Protein AF-X0WGS2-F1 (afdb_monomer)

Secondary structure (DSSP, 8-state):
---PPPHHHHHHHHHHHHHIIIIIGGGHHHHHHHT---TTHHHHHHHTT-SSTTS-GGGT-----HHHHHHHHHHHHTT-HHHHHHHHHHHHHHHHHHHHS-HHHHHHHHHHHHTTSS--------TT-

Foldseek 3Di:
DDPDDDPVLVVLLVLLLVCLVPPPLVCVVVCVVVVDDDPCLLQSCLVSLLAL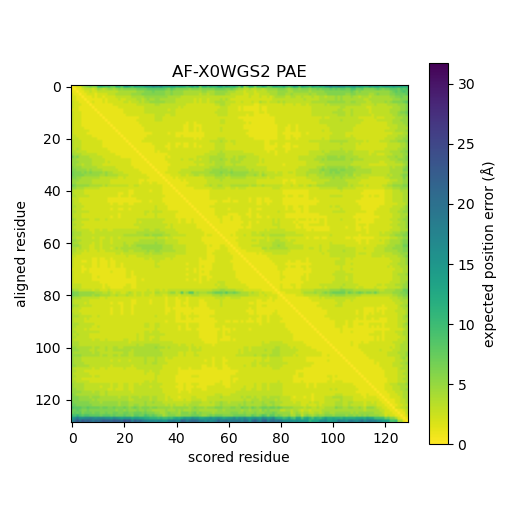ACPDVVLPHPNHDPVSNVSSLVSNCVSHVPSSVQSVQLNVVLVVCVVPNDPVSNNVPNNCSNNSVDRGDDDDDDPPD

Solvent-accessible surface area (backbone atoms only — not comparable to full-atom values): 7202 Å² total; per-residue (Å²): 138,88,86,77,74,51,74,67,49,52,51,47,36,51,52,27,37,55,45,24,65,69,69,44,44,80,46,38,70,55,26,68,74,65,78,43,78,66,92,57,51,45,46,53,37,24,75,69,60,59,22,16,35,64,36,50,59,94,48,58,20,71,52,53,50,73,68,50,51,52,45,30,41,58,39,29,39,74,62,40,57,70,68,29,49,54,44,50,46,26,28,54,51,29,50,51,37,59,73,72,42,54,72,71,51,26,70,67,50,29,34,37,28,12,55,30,78,41,86,71,83,86,91,80,89,59,95,92,118

Structure (mmCIF, N/CA/C/O backbone):
data_AF-X0WGS2-F1
#
_entry.id   AF-X0WGS2-F1
#
loop_
_atom_site.group_PDB
_atom_site.id
_atom_site.type_symbol
_atom_site.label_atom_id
_atom_site.label_alt_id
_atom_site.label_comp_id
_atom_site.label_asym_id
_atom_site.label_entity_id
_atom_site.label_seq_id
_atom_site.pdbx_PDB_ins_code
_atom_site.Cartn_x
_atom_site.Cartn_y
_atom_site.Cartn_z
_atom_site.occupancy
_atom_site.B_iso_or_equiv
_atom_site.auth_seq_id
_atom_site.auth_comp_id
_atom_site.auth_asym_id
_atom_site.auth_atom_id
_atom_site.pdbx_PDB_model_num
ATOM 1 N N . MET A 1 1 ? 15.569 23.942 10.540 1.00 82.06 1 MET A N 1
ATOM 2 C CA . MET A 1 1 ? 15.020 22.663 10.047 1.00 82.06 1 MET A CA 1
ATOM 3 C C . MET A 1 1 ? 13.510 22.812 10.067 1.00 82.06 1 MET A C 1
ATOM 5 O O . MET A 1 1 ? 13.008 23.295 11.075 1.00 82.06 1 MET A O 1
ATOM 9 N N . ASP A 1 2 ? 12.829 22.534 8.959 1.00 91.56 2 ASP A N 1
ATOM 10 C CA . ASP A 1 2 ? 11.368 22.646 8.848 1.00 91.56 2 ASP A CA 1
ATOM 11 C C . ASP A 1 2 ? 10.769 21.237 8.815 1.00 91.56 2 ASP A C 1
ATOM 13 O O . ASP A 1 2 ? 11.216 20.400 8.035 1.00 91.56 2 ASP A O 1
ATOM 17 N N . PHE A 1 3 ? 9.803 20.983 9.694 1.00 94.81 3 PHE A N 1
ATOM 18 C CA . PHE A 1 3 ? 9.125 19.692 9.860 1.00 94.81 3 PHE A CA 1
ATOM 19 C C . PHE A 1 3 ? 7.654 19.755 9.432 1.00 94.81 3 PHE A C 1
ATOM 21 O O . PHE A 1 3 ? 6.876 18.837 9.691 1.00 94.81 3 PHE A O 1
ATOM 28 N N . THR A 1 4 ? 7.241 20.855 8.806 1.00 97.06 4 THR A N 1
ATOM 29 C CA . THR A 1 4 ? 5.859 21.052 8.387 1.00 97.06 4 THR A CA 1
ATOM 30 C C . THR A 1 4 ? 5.539 20.166 7.189 1.00 97.06 4 THR A C 1
ATOM 32 O O . THR A 1 4 ? 6.217 20.211 6.165 1.00 97.06 4 THR A O 1
ATOM 35 N N . LEU A 1 5 ? 4.458 19.386 7.281 1.00 96.75 5 LEU A N 1
ATOM 36 C CA . LEU A 1 5 ? 3.967 18.613 6.142 1.00 96.75 5 LEU A CA 1
ATOM 37 C C . LEU A 1 5 ? 3.476 19.527 5.015 1.00 96.75 5 LEU A C 1
ATOM 39 O O . LEU A 1 5 ? 2.789 20.529 5.255 1.00 96.75 5 LEU A O 1
ATOM 43 N N . SER A 1 6 ? 3.764 19.115 3.780 1.00 96.88 6 SER A N 1
ATOM 44 C CA . SER A 1 6 ? 3.226 19.748 2.577 1.00 96.88 6 SER A CA 1
ATOM 45 C C . SER A 1 6 ? 1.691 19.667 2.537 1.00 96.88 6 SER A C 1
ATOM 47 O O . SER A 1 6 ? 1.072 18.843 3.218 1.00 96.88 6 SER A O 1
ATOM 49 N N . GLY A 1 7 ? 1.056 20.516 1.721 1.00 97.50 7 GLY A N 1
ATOM 50 C CA . GLY A 1 7 ? -0.395 20.452 1.508 1.00 97.50 7 GLY A CA 1
ATOM 51 C C . GLY A 1 7 ? -0.847 19.093 0.964 1.00 97.50 7 GLY A C 1
ATOM 52 O O . GLY A 1 7 ? -1.829 18.538 1.449 1.00 97.50 7 GLY A O 1
ATOM 53 N N . GLU A 1 8 ? -0.083 18.523 0.030 1.00 95.06 8 GLU A N 1
ATOM 54 C CA . GLU A 1 8 ? -0.335 17.195 -0.537 1.00 95.06 8 GLU A CA 1
ATOM 55 C C . GLU A 1 8 ? -0.262 16.099 0.534 1.00 95.06 8 GLU A C 1
ATOM 57 O O . GLU A 1 8 ? -1.199 15.316 0.681 1.00 95.06 8 GLU A O 1
ATOM 62 N N . SER A 1 9 ? 0.800 16.089 1.345 1.00 97.31 9 SER A N 1
ATOM 63 C CA . SER A 1 9 ? 0.968 15.112 2.426 1.00 97.31 9 SER A CA 1
ATOM 64 C C . SER A 1 9 ? -0.176 15.190 3.442 1.00 97.31 9 SER A C 1
ATOM 66 O O . SER A 1 9 ? -0.702 14.162 3.857 1.00 97.31 9 SER A O 1
ATOM 68 N N . LYS A 1 10 ? -0.634 16.400 3.801 1.00 98.12 10 LYS A N 1
ATOM 69 C CA . LYS A 1 10 ? -1.801 16.585 4.686 1.00 98.12 10 LYS A CA 1
ATOM 70 C C . LYS A 1 10 ? -3.089 16.023 4.081 1.00 98.12 10 LYS A C 1
ATOM 72 O O . LYS A 1 10 ? -3.898 15.446 4.805 1.00 98.12 10 LYS A O 1
ATOM 77 N N . MET A 1 11 ? -3.288 16.183 2.772 1.00 96.88 11 MET A N 1
ATOM 78 C CA . MET A 1 11 ? -4.440 15.602 2.077 1.00 96.88 11 MET A CA 1
ATOM 79 C C . MET A 1 11 ? -4.385 14.072 2.074 1.00 96.88 11 MET A C 1
ATOM 81 O O . MET A 1 11 ? -5.408 13.440 2.321 1.00 96.88 11 MET A O 1
ATOM 85 N N . MET A 1 12 ? -3.206 13.481 1.857 1.00 96.31 12 MET A N 1
ATOM 86 C CA . MET A 1 12 ? -3.021 12.026 1.908 1.00 96.31 12 MET A CA 1
ATOM 87 C C . MET A 1 12 ? -3.263 11.461 3.309 1.00 96.31 12 MET A C 1
ATOM 89 O O . MET A 1 12 ? -3.973 10.471 3.433 1.00 96.31 12 MET A O 1
ATOM 93 N N . VAL A 1 13 ? -2.765 12.126 4.358 1.00 98.31 13 VAL A N 1
ATOM 94 C CA . VAL A 1 13 ? -3.056 11.764 5.759 1.00 98.31 13 VAL A CA 1
ATOM 95 C C . VAL A 1 13 ? -4.561 11.757 6.016 1.00 98.31 13 VAL A C 1
ATOM 97 O O . VAL A 1 13 ? -5.093 10.797 6.564 1.00 98.31 13 VAL A O 1
ATOM 100 N N . LYS A 1 14 ? -5.272 12.809 5.590 1.00 98.38 14 LYS A N 1
ATOM 101 C CA . LYS A 1 14 ? -6.727 12.873 5.761 1.00 98.38 14 LYS A CA 1
ATOM 102 C C . LYS A 1 14 ? -7.431 11.733 5.016 1.00 98.38 14 LYS A C 1
ATOM 104 O O . LYS A 1 14 ? -8.283 11.079 5.599 1.00 98.38 14 LYS A O 1
ATOM 109 N N . ALA A 1 15 ? -7.068 11.482 3.759 1.00 97.50 15 ALA A N 1
ATOM 110 C CA . ALA A 1 15 ? -7.663 10.403 2.971 1.00 97.50 15 ALA A CA 1
ATOM 111 C C . ALA A 1 15 ? -7.391 9.015 3.578 1.00 97.50 15 ALA A C 1
ATOM 113 O O . ALA A 1 15 ? -8.279 8.168 3.586 1.00 97.50 15 ALA A O 1
ATOM 114 N N . ALA A 1 16 ? -6.186 8.794 4.110 1.00 98.12 16 ALA A N 1
ATOM 115 C CA . ALA A 1 16 ? -5.818 7.558 4.791 1.00 98.12 16 ALA A CA 1
ATOM 116 C C . ALA A 1 16 ? -6.615 7.336 6.072 1.00 98.12 16 ALA A C 1
ATOM 118 O O . ALA A 1 16 ? -7.098 6.231 6.294 1.00 98.12 16 ALA A O 1
ATOM 119 N N . ARG A 1 17 ? -6.802 8.391 6.871 1.00 98.62 17 ARG A N 1
ATOM 120 C CA . ARG A 1 17 ? -7.641 8.342 8.068 1.00 98.62 17 ARG A CA 1
ATOM 121 C C . ARG A 1 17 ? -9.092 8.022 7.732 1.00 98.62 17 ARG A C 1
ATOM 123 O O . ARG A 1 17 ? -9.641 7.083 8.291 1.00 98.62 17 ARG A O 1
ATOM 130 N N . ASP A 1 18 ? -9.671 8.759 6.784 1.00 98.44 18 ASP A N 1
ATOM 131 C CA . ASP A 1 18 ? -11.059 8.555 6.361 1.00 98.44 18 ASP A CA 1
ATOM 132 C C . ASP A 1 18 ? -11.259 7.106 5.860 1.00 98.44 18 ASP A C 1
ATOM 134 O O . ASP A 1 18 ? -12.240 6.454 6.206 1.00 98.44 18 ASP A O 1
ATOM 138 N N . PHE A 1 19 ? -10.303 6.568 5.093 1.00 98.56 19 PHE A N 1
ATOM 139 C CA . PHE A 1 19 ? -10.327 5.176 4.632 1.00 98.56 19 PHE A CA 1
ATOM 140 C C . PHE A 1 19 ? -10.162 4.168 5.779 1.00 98.56 19 PHE A C 1
ATOM 142 O O . PHE A 1 19 ? -10.863 3.161 5.804 1.00 98.56 19 PHE A O 1
ATOM 149 N N . ALA A 1 20 ? -9.265 4.421 6.735 1.00 98.38 20 ALA A N 1
ATOM 150 C CA . ALA A 1 20 ? -9.070 3.547 7.888 1.00 98.38 20 ALA A CA 1
ATOM 151 C C . ALA A 1 20 ? -10.361 3.425 8.715 1.00 98.38 20 ALA A C 1
ATOM 153 O O . ALA A 1 20 ? -10.812 2.311 8.968 1.00 98.38 20 ALA A O 1
ATOM 154 N N . GLU A 1 21 ? -10.996 4.552 9.044 1.00 98.19 21 GLU A N 1
ATOM 155 C CA . GLU A 1 21 ? -12.242 4.606 9.824 1.00 98.19 21 GLU A CA 1
ATOM 156 C C . GLU A 1 21 ? -13.427 3.954 9.084 1.00 98.19 21 GLU A C 1
ATOM 158 O O . GLU A 1 21 ? -14.282 3.316 9.697 1.00 98.19 21 GLU A O 1
ATOM 163 N N . GLN A 1 22 ? -13.498 4.096 7.755 1.00 98.00 22 GLN A N 1
ATOM 164 C CA . GLN A 1 22 ? -14.656 3.644 6.971 1.00 98.00 22 GLN A CA 1
ATOM 165 C C . GLN A 1 22 ? -14.531 2.216 6.434 1.00 98.00 22 GLN A C 1
ATOM 167 O O . GLN A 1 22 ? -15.534 1.512 6.337 1.00 98.00 22 GLN A O 1
ATOM 172 N N . GLU A 1 23 ? -13.328 1.787 6.054 1.00 97.75 23 GLU A N 1
ATOM 173 C CA . GLU A 1 23 ? -13.116 0.536 5.316 1.00 97.75 23 GLU A CA 1
ATOM 174 C C . GLU A 1 23 ? -12.350 -0.518 6.114 1.00 97.75 23 GLU A C 1
ATOM 176 O O . GLU A 1 23 ? -12.539 -1.711 5.856 1.00 97.75 23 GLU A O 1
ATOM 181 N N . ILE A 1 24 ? -11.495 -0.101 7.056 1.00 97.94 24 ILE A N 1
ATOM 182 C CA . ILE A 1 24 ? -10.628 -1.008 7.818 1.00 97.94 24 ILE A CA 1
ATOM 183 C C . ILE A 1 24 ? -11.184 -1.264 9.215 1.00 97.94 24 ILE A C 1
ATOM 185 O O . ILE A 1 24 ? -11.443 -2.411 9.556 1.00 97.94 24 ILE A O 1
ATOM 189 N N . GLU A 1 25 ? -11.425 -0.230 10.018 1.00 97.94 25 GLU A N 1
ATOM 190 C CA . GLU A 1 25 ? -11.910 -0.372 11.397 1.00 97.94 25 GLU A CA 1
ATOM 191 C C . GLU A 1 25 ? -13.145 -1.291 11.523 1.00 97.94 25 GLU A C 1
ATOM 193 O O . GLU A 1 25 ? -13.121 -2.189 12.372 1.00 97.94 25 GLU A O 1
ATOM 198 N N . PRO A 1 26 ? -14.173 -1.203 10.647 1.00 97.44 26 PRO A N 1
ATOM 199 C CA . PRO A 1 26 ? -15.366 -2.041 10.767 1.00 97.44 26 PRO A CA 1
ATOM 200 C C . PRO A 1 26 ? -15.121 -3.542 10.572 1.00 97.44 26 PRO A C 1
ATOM 202 O O . PRO A 1 26 ? -15.942 -4.350 11.006 1.00 97.44 26 PRO A O 1
ATOM 205 N N . ILE A 1 27 ? -14.028 -3.933 9.905 1.00 96.75 27 ILE A N 1
ATOM 206 C CA . ILE A 1 27 ? -13.725 -5.344 9.628 1.00 96.75 27 ILE A CA 1
ATOM 207 C C . ILE A 1 27 ? -12.772 -5.961 10.658 1.00 96.75 27 ILE A C 1
ATOM 209 O O . ILE A 1 27 ? -12.632 -7.181 10.682 1.00 96.75 27 ILE A O 1
ATOM 213 N N . MET A 1 28 ? -12.133 -5.170 11.529 1.00 95.94 28 MET A N 1
ATOM 214 C CA . MET A 1 28 ? -10.995 -5.665 12.316 1.00 95.94 28 MET A CA 1
ATOM 215 C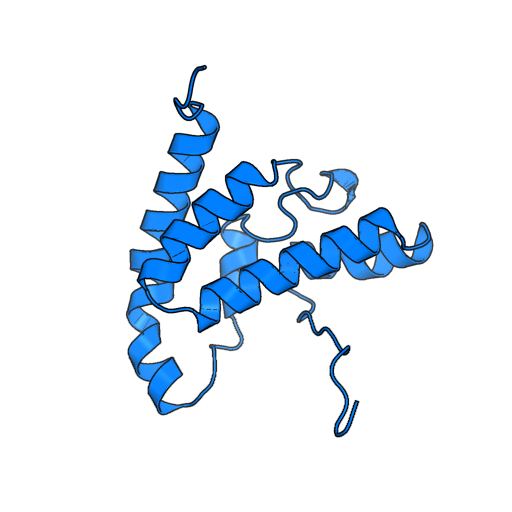 C . MET A 1 28 ? -11.358 -6.705 13.372 1.00 95.94 28 MET A C 1
ATOM 217 O O . MET A 1 28 ? -10.606 -7.656 13.552 1.00 95.94 28 MET A O 1
ATOM 221 N N . ALA A 1 29 ? -12.534 -6.598 13.995 1.00 95.88 29 ALA A N 1
ATOM 222 C CA . ALA A 1 29 ? -13.004 -7.618 14.934 1.00 95.88 29 ALA A CA 1
ATOM 223 C C . ALA A 1 29 ? -13.165 -8.995 14.265 1.00 95.88 29 ALA A C 1
ATOM 225 O O . ALA A 1 29 ? -12.827 -10.014 14.856 1.00 95.88 29 ALA A O 1
ATOM 226 N N . LYS A 1 30 ? -13.638 -9.017 13.013 1.00 96.31 30 LYS A N 1
ATOM 227 C CA . LYS A 1 30 ? -13.805 -10.250 12.239 1.00 96.31 30 LYS A CA 1
ATOM 228 C C . LYS A 1 30 ? -12.461 -10.822 11.786 1.00 96.31 30 LYS A C 1
ATOM 230 O O . LYS A 1 30 ? -12.275 -12.029 11.814 1.00 96.31 30 LYS A O 1
ATOM 235 N N . VAL A 1 31 ? -11.529 -9.956 11.389 1.00 97.12 31 VAL A N 1
ATOM 236 C CA . VAL A 1 31 ? -10.174 -10.366 10.990 1.00 97.12 31 VAL A CA 1
ATOM 237 C C . VAL A 1 31 ? -9.440 -11.046 12.143 1.00 97.12 31 VAL A C 1
ATOM 239 O O . VAL A 1 31 ? -8.768 -12.041 11.910 1.00 97.12 31 VAL A O 1
ATOM 242 N N . GLU A 1 32 ? -9.593 -10.536 13.367 1.00 95.81 32 GLU A N 1
ATOM 243 C CA . GLU A 1 32 ? -9.025 -11.153 14.573 1.00 95.81 32 GLU A CA 1
ATOM 244 C C . GLU A 1 32 ? -9.671 -12.514 14.886 1.00 95.81 32 GLU A C 1
ATOM 246 O O . GLU A 1 32 ? -8.988 -13.444 15.291 1.00 95.81 32 GLU A O 1
ATOM 251 N N . GLU A 1 33 ? -10.987 -12.652 14.697 1.00 97.38 33 GLU A N 1
ATOM 252 C CA . GLU A 1 33 ? -11.692 -13.920 14.934 1.00 97.38 33 GLU A CA 1
ATOM 253 C C . GLU A 1 33 ? -11.338 -14.999 13.895 1.00 97.38 33 GLU A C 1
ATOM 255 O O . GLU A 1 33 ? -11.243 -16.178 14.233 1.00 97.38 33 GLU A O 1
ATOM 260 N N . GLU A 1 34 ? -11.165 -14.606 12.631 1.00 97.12 34 GLU A N 1
ATOM 261 C CA . GLU A 1 34 ? -10.968 -15.528 11.504 1.00 97.12 34 GLU A CA 1
ATOM 262 C C . GLU A 1 34 ? -9.497 -15.707 11.089 1.00 97.12 34 GLU A C 1
ATOM 264 O O . GLU A 1 34 ? -9.221 -16.503 10.190 1.00 97.12 34 GLU A O 1
ATOM 269 N N . ASP A 1 35 ? -8.559 -14.972 11.698 1.00 96.06 35 ASP A N 1
ATOM 270 C CA . ASP A 1 35 ? -7.143 -14.901 11.298 1.00 96.06 35 ASP A CA 1
ATOM 271 C C . ASP A 1 35 ? -6.949 -14.591 9.795 1.00 96.06 35 ASP A C 1
ATOM 273 O O . ASP A 1 35 ? -5.993 -15.033 9.148 1.00 96.06 35 ASP A O 1
ATOM 277 N N . ALA A 1 36 ? -7.875 -13.829 9.205 1.00 96.25 36 ALA A N 1
ATOM 278 C CA . ALA A 1 36 ? -7.925 -13.610 7.764 1.00 96.25 36 ALA A CA 1
ATOM 279 C C . ALA A 1 36 ? -8.431 -12.214 7.395 1.00 96.25 36 ALA A C 1
ATOM 281 O O . ALA A 1 36 ? -9.454 -11.742 7.888 1.00 96.25 36 ALA A O 1
ATOM 282 N N . LEU A 1 37 ? -7.732 -11.560 6.462 1.00 97.00 37 LEU A N 1
ATOM 283 C CA . LEU A 1 37 ? -8.243 -10.362 5.796 1.00 97.00 37 LEU A CA 1
ATOM 284 C C . LEU A 1 37 ? -9.281 -10.746 4.726 1.00 97.00 37 LEU A C 1
ATOM 286 O O . LEU A 1 37 ? -9.128 -11.788 4.091 1.00 97.00 37 LEU A O 1
ATOM 290 N N . PRO A 1 38 ? -10.291 -9.895 4.459 1.00 96.44 38 PRO A N 1
ATOM 291 C CA . PRO A 1 38 ? -11.224 -10.115 3.358 1.00 96.44 38 PRO A CA 1
ATOM 292 C C . PRO A 1 38 ? -10.516 -10.189 2.001 1.00 96.44 38 PRO A C 1
ATOM 294 O O . PRO A 1 38 ? -9.618 -9.392 1.725 1.00 96.44 38 PRO A O 1
ATOM 297 N N . ASP A 1 39 ? -10.980 -11.074 1.117 1.00 95.00 39 ASP A N 1
ATOM 298 C CA . ASP A 1 39 ? -10.392 -11.288 -0.217 1.00 95.00 39 ASP A CA 1
ATOM 299 C C . ASP A 1 39 ? -10.340 -10.014 -1.084 1.00 95.00 39 ASP A C 1
ATOM 301 O O . ASP A 1 39 ? -9.503 -9.883 -1.979 1.00 95.00 39 ASP A O 1
ATOM 305 N N . ASP A 1 40 ? -11.230 -9.051 -0.833 1.00 96.62 40 ASP A N 1
ATOM 306 C CA . ASP A 1 40 ? -11.331 -7.805 -1.592 1.00 96.62 40 ASP A CA 1
ATOM 307 C C . ASP A 1 40 ? -10.446 -6.668 -1.050 1.00 96.62 40 ASP A C 1
ATOM 309 O O . ASP A 1 40 ? -10.422 -5.580 -1.631 1.00 96.62 40 ASP A O 1
ATOM 313 N N . ILE A 1 41 ? -9.679 -6.893 0.023 1.00 97.75 41 ILE A N 1
ATOM 314 C CA . ILE A 1 41 ? -8.920 -5.837 0.706 1.00 97.75 41 ILE A CA 1
ATOM 315 C C . ILE A 1 41 ? -7.917 -5.124 -0.217 1.00 97.75 41 ILE A C 1
ATOM 317 O O . ILE A 1 41 ? -7.818 -3.896 -0.208 1.00 97.75 41 ILE A O 1
ATOM 321 N N . LEU A 1 42 ? -7.222 -5.866 -1.087 1.00 98.06 42 LEU A N 1
ATOM 322 C CA . LEU A 1 42 ? -6.2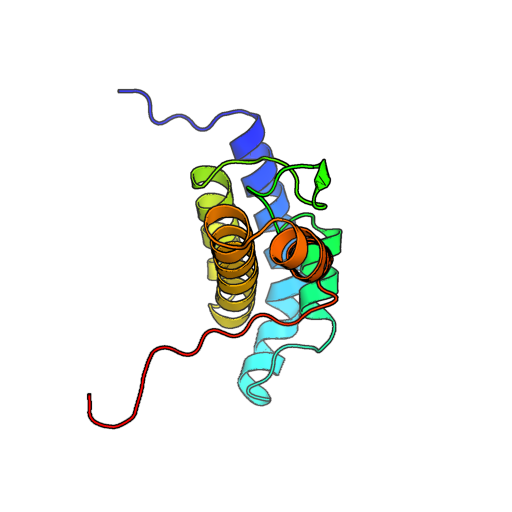86 -5.292 -2.061 1.00 98.06 42 LEU A CA 1
ATOM 323 C C . LEU A 1 42 ? -7.012 -4.429 -3.095 1.00 98.06 42 LEU A C 1
ATOM 325 O O . LEU A 1 42 ? -6.520 -3.369 -3.476 1.00 98.06 42 LEU A O 1
ATOM 329 N N . GLN A 1 43 ? -8.219 -4.832 -3.494 1.00 98.12 43 GLN A N 1
ATOM 330 C CA . GLN A 1 43 ? -9.054 -4.053 -4.405 1.00 98.12 43 GLN A CA 1
ATOM 331 C C . GLN A 1 43 ? -9.537 -2.754 -3.750 1.00 98.12 43 GLN A C 1
ATOM 333 O O . GLN A 1 43 ? -9.610 -1.720 -4.419 1.00 98.12 43 GLN A O 1
ATOM 338 N N . LYS A 1 44 ? -9.823 -2.765 -2.442 1.00 98.00 44 LYS A N 1
ATOM 339 C CA . LYS A 1 44 ? -10.127 -1.541 -1.685 1.00 98.00 44 LYS A CA 1
ATOM 340 C C . LYS A 1 44 ? -8.929 -0.589 -1.659 1.00 98.00 44 LYS A C 1
ATOM 342 O O . LYS A 1 44 ? -9.086 0.583 -2.006 1.00 98.00 44 LYS A O 1
ATOM 347 N N . PHE A 1 45 ? -7.728 -1.088 -1.353 1.00 98.31 45 PHE A N 1
ATOM 348 C CA . PHE A 1 45 ? -6.508 -0.272 -1.377 1.00 98.31 45 PHE A CA 1
ATOM 349 C C . PHE A 1 45 ? -6.189 0.292 -2.768 1.00 98.31 45 PHE A C 1
ATOM 351 O O . PHE A 1 45 ? -5.831 1.467 -2.891 1.00 98.31 45 PHE A O 1
ATOM 358 N N . ALA A 1 46 ? -6.356 -0.507 -3.825 1.00 97.94 46 ALA A N 1
ATOM 359 C CA . ALA A 1 46 ? -6.147 -0.072 -5.203 1.00 97.94 46 ALA A CA 1
ATOM 360 C C . ALA A 1 46 ? -7.098 1.074 -5.589 1.00 97.94 46 ALA A C 1
ATOM 362 O O . ALA A 1 46 ? -6.661 2.110 -6.101 1.00 97.94 46 ALA A O 1
ATOM 363 N N . LYS A 1 47 ? -8.396 0.937 -5.274 1.00 97.19 47 LYS A N 1
ATOM 364 C CA . LYS A 1 47 ? -9.407 1.991 -5.489 1.00 97.19 47 LYS A CA 1
ATOM 365 C C . LYS A 1 47 ? -9.076 3.270 -4.720 1.00 97.19 47 LYS A C 1
ATOM 367 O O . LYS A 1 47 ? -9.263 4.362 -5.255 1.00 97.19 47 LYS A O 1
ATOM 372 N N . ALA A 1 48 ? -8.530 3.135 -3.512 1.00 97.38 48 ALA A N 1
ATOM 373 C CA . ALA A 1 48 ? -8.072 4.245 -2.682 1.00 97.38 48 ALA A CA 1
ATOM 374 C C . ALA A 1 48 ? -6.712 4.836 -3.108 1.00 97.38 48 ALA A C 1
ATOM 376 O O . ALA A 1 48 ? -6.243 5.785 -2.483 1.00 97.38 48 ALA A O 1
ATOM 377 N N . ARG A 1 49 ? -6.079 4.318 -4.176 1.00 96.12 49 ARG A N 1
ATOM 378 C CA . ARG A 1 49 ? -4.752 4.744 -4.670 1.00 96.12 49 ARG A CA 1
ATOM 379 C C . ARG A 1 49 ? -3.630 4.589 -3.634 1.00 96.12 49 ARG A C 1
ATOM 381 O O . ARG A 1 49 ? -2.685 5.373 -3.622 1.00 96.12 49 ARG A O 1
ATOM 388 N N . MET A 1 50 ? -3.727 3.563 -2.789 1.00 97.88 50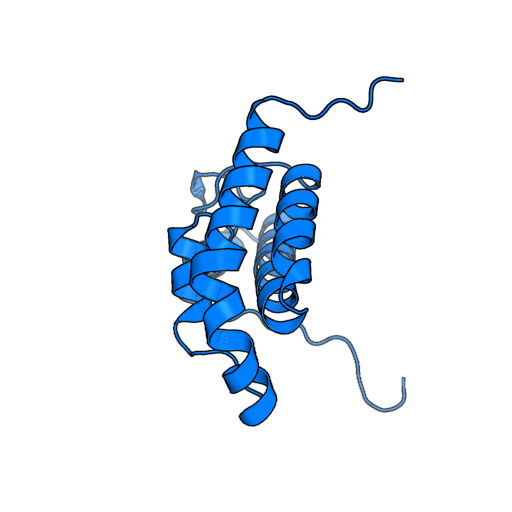 MET A N 1
ATOM 389 C CA . MET A 1 50 ? -2.755 3.264 -1.726 1.00 97.88 50 MET A CA 1
ATOM 390 C C . MET A 1 50 ? -1.747 2.166 -2.097 1.00 97.88 50 MET A C 1
ATOM 392 O O . MET A 1 50 ? -0.866 1.846 -1.303 1.00 97.88 50 MET A O 1
ATOM 396 N N . LEU A 1 51 ? -1.855 1.588 -3.295 1.00 98.19 51 LEU A N 1
ATOM 397 C CA . LEU A 1 51 ? -0.905 0.613 -3.835 1.00 98.19 51 LEU A CA 1
ATOM 398 C C . LEU A 1 51 ? -0.038 1.252 -4.926 1.00 98.19 51 LEU A C 1
ATOM 400 O O . LEU A 1 51 ? -0.487 2.154 -5.636 1.00 98.19 51 LEU A O 1
ATOM 404 N N . GLY A 1 52 ? 1.205 0.783 -5.067 1.00 97.62 52 GLY A N 1
ATOM 405 C CA . GLY A 1 52 ? 2.137 1.274 -6.084 1.00 97.62 52 GLY A CA 1
ATOM 406 C C . GLY A 1 52 ? 2.449 2.768 -5.963 1.00 97.62 52 GLY A C 1
ATOM 407 O O . GLY A 1 52 ? 2.602 3.459 -6.970 1.00 97.62 52 GLY A O 1
ATOM 408 N N . MET A 1 53 ? 2.502 3.309 -4.745 1.00 97.88 53 MET A N 1
ATOM 409 C CA . MET A 1 53 ? 2.504 4.755 -4.540 1.00 97.88 53 MET A CA 1
ATOM 410 C C . MET A 1 53 ? 3.725 5.446 -5.147 1.00 97.88 53 MET A C 1
ATOM 412 O O . MET A 1 53 ? 3.564 6.453 -5.830 1.00 97.88 53 MET A O 1
ATOM 416 N N . MET A 1 54 ? 4.932 4.910 -4.955 1.00 97.62 54 MET A N 1
ATOM 417 C CA . MET A 1 54 ? 6.158 5.460 -5.555 1.00 97.62 54 MET A CA 1
ATOM 418 C C . MET A 1 54 ? 6.403 4.996 -6.996 1.00 97.62 54 MET A C 1
ATOM 420 O O . MET A 1 54 ? 7.325 5.478 -7.653 1.00 97.62 54 MET A O 1
ATOM 424 N N . ILE A 1 55 ? 5.580 4.084 -7.512 1.00 98.38 55 ILE A N 1
ATOM 425 C CA . ILE A 1 55 ? 5.718 3.575 -8.874 1.00 98.38 55 ILE A CA 1
ATOM 426 C C . ILE A 1 55 ? 5.325 4.674 -9.877 1.00 98.38 55 ILE A C 1
ATOM 428 O O . ILE A 1 55 ? 4.340 5.390 -9.654 1.00 98.38 55 ILE A O 1
ATOM 432 N N . PRO A 1 56 ? 6.056 4.835 -10.997 1.00 97.69 56 PRO A N 1
ATOM 433 C CA . PRO A 1 56 ? 5.672 5.776 -12.038 1.00 97.69 56 PRO A CA 1
ATOM 434 C C . PRO A 1 56 ? 4.305 5.461 -12.649 1.00 97.69 56 PRO A C 1
ATOM 436 O O . PRO A 1 56 ? 3.881 4.309 -12.753 1.00 97.69 56 PRO A O 1
ATOM 439 N N . LYS A 1 57 ? 3.640 6.503 -13.152 1.00 96.69 57 LYS A N 1
ATOM 440 C CA . LYS A 1 57 ? 2.304 6.390 -13.757 1.00 96.69 57 LYS A CA 1
ATOM 441 C C . LYS A 1 57 ? 2.237 5.418 -14.939 1.00 96.69 57 LYS A C 1
ATOM 443 O O . LYS A 1 57 ? 1.205 4.789 -15.135 1.00 96.69 57 LYS A O 1
ATOM 448 N N . GLU A 1 58 ? 3.319 5.271 -15.703 1.00 96.62 58 GLU A N 1
ATOM 449 C CA . GLU A 1 58 ? 3.390 4.345 -16.849 1.00 96.62 58 GLU A CA 1
ATOM 450 C C . GLU A 1 58 ? 3.257 2.863 -16.450 1.00 96.62 58 GLU A C 1
ATOM 452 O O . GLU A 1 58 ? 2.853 2.043 -17.269 1.00 96.62 58 GLU A O 1
ATOM 457 N N . TYR A 1 59 ? 3.531 2.538 -15.182 1.00 97.56 59 TYR A N 1
ATOM 458 C CA . TYR A 1 59 ? 3.380 1.204 -14.597 1.00 97.56 59 TYR A CA 1
ATOM 459 C C . TYR A 1 59 ? 2.126 1.067 -13.716 1.00 97.56 59 TYR A C 1
ATOM 461 O O . TYR A 1 59 ? 1.929 0.024 -13.100 1.00 97.56 59 TYR A O 1
ATOM 469 N N . GLY A 1 60 ? 1.273 2.097 -13.651 1.00 95.75 60 GLY A N 1
ATOM 470 C CA . GLY A 1 60 ? 0.020 2.083 -12.884 1.00 95.75 60 GLY A CA 1
ATOM 471 C C . GLY A 1 60 ? 0.083 2.731 -11.497 1.00 95.75 60 GLY A C 1
ATOM 472 O O . GLY A 1 60 ? -0.949 2.814 -10.831 1.00 95.75 60 GLY A O 1
ATOM 473 N N . GLY A 1 61 ? 1.246 3.234 -11.075 1.00 96.56 61 GLY A N 1
ATOM 474 C CA . GLY A 1 61 ? 1.401 3.953 -9.809 1.00 96.56 61 GLY A CA 1
ATOM 475 C C . GLY A 1 61 ? 1.000 5.430 -9.866 1.00 96.56 61 GLY A C 1
ATOM 476 O O . GLY A 1 61 ? 0.401 5.907 -10.837 1.00 96.56 61 GLY A O 1
ATOM 477 N N . ILE A 1 62 ? 1.346 6.182 -8.818 1.00 95.38 62 ILE A N 1
ATOM 478 C CA . ILE A 1 62 ? 1.034 7.622 -8.713 1.00 95.38 62 ILE A CA 1
ATOM 479 C C . ILE A 1 62 ? 2.267 8.531 -8.608 1.00 95.38 62 ILE A C 1
ATOM 481 O O . ILE A 1 62 ? 2.110 9.748 -8.710 1.00 95.38 62 ILE A O 1
ATOM 485 N N . GLY A 1 63 ? 3.477 7.975 -8.482 1.00 95.44 63 GLY A N 1
ATOM 486 C CA . GLY A 1 63 ? 4.726 8.741 -8.385 1.00 95.44 63 GLY A CA 1
ATOM 487 C C . GLY A 1 63 ? 4.838 9.603 -7.122 1.00 95.44 63 GLY A C 1
ATOM 488 O O . GLY A 1 63 ? 5.343 10.721 -7.187 1.00 95.44 63 GLY A O 1
ATOM 489 N N . SER A 1 64 ? 4.314 9.114 -5.998 1.00 96.12 64 SER A N 1
ATOM 490 C CA . SER A 1 64 ? 4.402 9.755 -4.685 1.00 96.12 64 SER A CA 1
ATOM 491 C C . SER A 1 64 ? 5.783 9.549 -4.038 1.00 96.12 64 SER A C 1
ATOM 493 O O . SER A 1 64 ? 6.753 9.189 -4.700 1.00 96.12 64 SER A O 1
ATOM 495 N N . SER A 1 65 ? 5.885 9.789 -2.729 1.00 96.06 65 SER A N 1
ATOM 496 C CA . SER A 1 65 ? 7.130 9.699 -1.961 1.00 96.06 65 SER A CA 1
ATOM 497 C C . SER A 1 65 ? 7.053 8.667 -0.837 1.00 96.06 65 SER A C 1
ATOM 499 O O . SER A 1 65 ? 5.970 8.353 -0.339 1.00 96.06 65 SER A O 1
ATOM 501 N N . ALA A 1 66 ? 8.216 8.208 -0.371 1.00 96.44 66 ALA A N 1
ATOM 502 C CA . ALA A 1 66 ? 8.317 7.291 0.765 1.00 96.44 66 ALA A CA 1
ATOM 503 C C . ALA A 1 66 ? 7.712 7.896 2.041 1.00 96.44 66 ALA A C 1
ATOM 505 O O . ALA A 1 66 ? 7.044 7.201 2.800 1.00 96.44 66 ALA A O 1
ATOM 506 N N . LEU A 1 67 ? 7.883 9.209 2.249 1.00 97.25 67 LEU A N 1
ATOM 507 C CA . LEU A 1 67 ? 7.267 9.916 3.373 1.00 97.25 67 LEU A CA 1
ATOM 508 C C . LEU A 1 67 ? 5.740 9.807 3.327 1.00 97.25 67 LEU A C 1
ATOM 510 O O . LEU A 1 67 ? 5.116 9.546 4.348 1.00 97.25 67 LEU A O 1
ATOM 514 N N . ASN A 1 68 ? 5.136 9.968 2.149 1.00 97.56 68 ASN A N 1
ATOM 515 C CA . ASN A 1 68 ? 3.689 9.846 2.012 1.00 97.56 68 ASN A CA 1
ATOM 516 C C . ASN A 1 68 ? 3.207 8.411 2.267 1.00 97.56 68 ASN A C 1
ATOM 518 O O . ASN A 1 68 ? 2.181 8.251 2.916 1.00 97.56 68 ASN A O 1
ATOM 522 N N . ILE A 1 69 ? 3.950 7.382 1.839 1.00 97.75 69 ILE A N 1
ATOM 523 C CA . ILE A 1 69 ? 3.638 5.987 2.206 1.00 97.75 69 ILE A CA 1
ATOM 524 C C . ILE A 1 69 ? 3.631 5.829 3.729 1.00 97.75 69 ILE A C 1
ATOM 526 O O . ILE A 1 69 ? 2.663 5.314 4.280 1.00 97.75 69 ILE A O 1
ATOM 530 N N . ILE A 1 70 ? 4.674 6.311 4.414 1.00 97.75 70 ILE A N 1
ATOM 531 C CA . ILE A 1 70 ? 4.793 6.216 5.879 1.00 97.75 70 ILE A CA 1
ATOM 532 C C . ILE A 1 70 ? 3.615 6.909 6.573 1.00 97.75 70 ILE A C 1
ATOM 534 O O . ILE A 1 70 ? 3.034 6.343 7.492 1.00 97.75 70 ILE A O 1
ATOM 538 N N . LEU A 1 71 ? 3.226 8.096 6.106 1.00 98.25 71 LEU A N 1
ATOM 539 C CA . LEU A 1 71 ? 2.094 8.843 6.657 1.00 98.25 71 LEU A CA 1
ATOM 540 C C . LEU A 1 71 ? 0.753 8.113 6.476 1.00 98.25 71 LEU A C 1
ATOM 542 O O . LEU A 1 71 ? -0.084 8.144 7.373 1.00 98.25 71 LEU A O 1
ATOM 546 N N . ILE A 1 72 ? 0.538 7.448 5.336 1.00 98.00 72 ILE A N 1
ATOM 547 C CA . ILE A 1 72 ? -0.662 6.621 5.132 1.00 98.00 72 ILE A CA 1
ATOM 548 C C . ILE A 1 72 ? -0.622 5.388 6.040 1.00 98.00 72 ILE A C 1
ATOM 550 O O . ILE A 1 72 ? -1.624 5.067 6.677 1.00 98.00 72 ILE A O 1
ATOM 554 N N . LEU A 1 73 ? 0.529 4.715 6.130 1.00 98.12 73 LEU A N 1
ATOM 555 C CA . LEU A 1 73 ? 0.709 3.553 7.002 1.00 98.12 73 LEU A CA 1
ATOM 556 C C . LEU A 1 73 ? 0.476 3.895 8.476 1.00 98.12 73 LEU A C 1
ATOM 558 O O . LEU A 1 73 ? -0.122 3.091 9.182 1.00 98.12 73 LEU A O 1
ATOM 562 N N . GLU A 1 74 ? 0.899 5.076 8.931 1.00 98.19 74 GLU A N 1
ATOM 563 C CA . GLU A 1 74 ? 0.655 5.551 10.297 1.00 98.19 74 GLU A CA 1
ATOM 564 C C . GLU A 1 74 ? -0.843 5.653 10.608 1.00 98.19 74 GLU A C 1
ATOM 566 O O . GLU A 1 74 ? -1.271 5.240 11.682 1.00 98.19 74 GLU A O 1
ATOM 571 N N . GLU A 1 75 ? -1.656 6.172 9.684 1.00 98.38 75 GLU A N 1
ATOM 572 C CA . GLU A 1 75 ? -3.107 6.261 9.880 1.00 98.38 75 GLU A CA 1
ATOM 573 C C . GLU A 1 75 ? -3.777 4.879 9.817 1.00 98.38 75 GLU A C 1
ATOM 575 O O . GLU A 1 75 ? -4.598 4.575 10.678 1.00 98.38 75 GLU A O 1
ATOM 580 N N . LEU A 1 76 ? -3.384 4.012 8.874 1.00 97.94 76 LEU A N 1
ATOM 581 C CA . LEU A 1 76 ? -3.909 2.641 8.781 1.00 97.94 76 LEU A CA 1
ATOM 582 C C . LEU A 1 76 ? -3.567 1.804 10.020 1.00 97.94 76 LEU A C 1
ATOM 584 O O . LEU A 1 76 ? -4.399 1.052 10.513 1.00 97.94 76 LEU A O 1
ATOM 588 N N . ALA A 1 77 ? -2.351 1.933 10.552 1.00 97.62 77 ALA A N 1
ATOM 589 C CA . ALA A 1 77 ? -1.898 1.137 11.689 1.00 97.62 77 ALA A CA 1
ATOM 590 C C . ALA A 1 77 ? -2.670 1.436 12.988 1.00 97.62 77 ALA A C 1
ATOM 592 O O . ALA A 1 77 ? -2.643 0.619 13.909 1.00 97.62 77 ALA A O 1
ATOM 593 N N . LYS A 1 78 ? -3.389 2.567 13.069 1.00 97.50 78 LYS A N 1
ATOM 594 C CA . LYS A 1 78 ? -4.238 2.907 14.224 1.00 97.50 78 LYS A CA 1
ATOM 595 C C . LYS A 1 78 ? -5.415 1.948 14.400 1.00 97.50 78 LYS A C 1
ATOM 597 O O . LYS A 1 78 ? -5.887 1.804 15.522 1.00 97.50 78 LYS A O 1
ATOM 602 N N . THR A 1 79 ? -5.865 1.285 13.333 1.00 94.88 79 THR A N 1
ATOM 603 C CA . THR A 1 79 ? -6.969 0.310 13.384 1.00 94.88 79 THR A CA 1
ATOM 604 C C . THR A 1 79 ? -6.483 -1.127 13.591 1.00 94.88 79 THR A C 1
ATOM 606 O O . THR A 1 79 ? -7.300 -2.027 13.743 1.00 94.88 79 THR A O 1
ATOM 609 N N . GLY A 1 80 ? -5.166 -1.359 13.575 1.00 90.94 80 GLY A N 1
ATOM 610 C CA . GLY A 1 80 ? -4.545 -2.683 13.605 1.00 90.94 80 GLY A CA 1
ATOM 611 C C . GLY A 1 80 ? -3.466 -2.843 12.531 1.00 90.94 80 GLY A C 1
ATOM 612 O O . GLY A 1 80 ? -3.421 -2.112 11.542 1.00 90.94 80 GLY A O 1
ATOM 613 N N . SER A 1 81 ? -2.565 -3.810 12.713 1.00 93.69 81 SER A N 1
ATOM 614 C CA . SER A 1 81 ? -1.398 -3.978 11.837 1.00 93.69 81 SER A CA 1
ATOM 615 C C . SER A 1 81 ? -1.670 -4.802 10.579 1.00 93.69 81 SER A C 1
ATOM 617 O O . SER A 1 81 ? -0.969 -4.608 9.591 1.00 93.69 81 SER A O 1
ATOM 619 N N . ALA A 1 82 ? -2.670 -5.691 10.573 1.00 95.75 82 ALA A N 1
ATOM 620 C CA . ALA A 1 82 ? -2.872 -6.661 9.491 1.00 95.75 82 ALA A CA 1
ATOM 621 C C . ALA A 1 82 ? -3.042 -5.995 8.112 1.00 95.75 82 ALA A C 1
ATOM 623 O O . ALA A 1 82 ? -2.287 -6.270 7.177 1.00 95.75 82 ALA A O 1
ATOM 624 N N . ALA A 1 83 ? -3.995 -5.066 7.994 1.00 96.88 83 ALA A N 1
ATOM 625 C CA . ALA A 1 83 ? -4.266 -4.366 6.740 1.00 96.88 83 ALA A CA 1
ATOM 626 C C . ALA A 1 83 ? -3.116 -3.416 6.348 1.00 96.88 83 ALA A C 1
ATOM 628 O O . ALA A 1 83 ? -2.712 -3.375 5.183 1.00 96.88 83 ALA A O 1
ATOM 629 N N . ALA A 1 84 ? -2.543 -2.698 7.323 1.00 97.62 84 ALA A N 1
ATOM 630 C CA . ALA A 1 84 ? -1.399 -1.812 7.105 1.00 97.62 84 ALA A CA 1
ATOM 631 C C . ALA A 1 84 ? -0.169 -2.581 6.590 1.00 97.62 84 ALA A C 1
ATOM 633 O O . ALA A 1 84 ? 0.505 -2.131 5.664 1.00 97.62 84 ALA A O 1
ATOM 634 N N . PHE A 1 85 ? 0.097 -3.768 7.138 1.00 96.81 85 PHE A N 1
ATOM 635 C CA . PHE A 1 85 ? 1.215 -4.612 6.728 1.00 96.81 85 PHE A CA 1
ATOM 636 C C . PHE A 1 85 ? 1.041 -5.136 5.300 1.00 96.81 85 PHE A C 1
ATOM 638 O O . PHE A 1 85 ? 1.984 -5.083 4.513 1.00 96.81 85 PHE A O 1
ATOM 645 N N . LEU A 1 86 ? -0.167 -5.568 4.922 1.00 97.44 86 LEU A N 1
ATOM 646 C CA . LEU A 1 86 ? -0.449 -6.003 3.552 1.00 97.44 86 LEU A CA 1
ATOM 647 C C . LEU A 1 86 ? -0.260 -4.865 2.530 1.00 97.44 86 LEU A C 1
ATOM 649 O O . LEU A 1 86 ? 0.325 -5.072 1.460 1.00 97.44 86 LEU A O 1
ATOM 653 N N . MET A 1 87 ? -0.710 -3.652 2.864 1.00 97.81 87 MET A N 1
ATOM 654 C CA . MET A 1 87 ? -0.490 -2.454 2.045 1.00 97.81 87 MET A CA 1
ATOM 655 C C . MET A 1 87 ? 1.011 -2.145 1.912 1.00 97.81 87 MET A C 1
ATOM 657 O O . MET A 1 87 ? 1.504 -1.934 0.797 1.00 97.81 87 MET A O 1
ATOM 661 N N . ALA A 1 88 ? 1.755 -2.177 3.023 1.00 97.75 88 ALA A N 1
ATOM 662 C CA . ALA A 1 88 ? 3.198 -1.949 3.033 1.00 97.75 88 ALA A CA 1
ATOM 663 C C . ALA A 1 88 ? 3.941 -2.975 2.165 1.00 97.75 88 ALA A C 1
ATOM 665 O O . ALA A 1 88 ? 4.789 -2.601 1.353 1.00 97.75 88 ALA A O 1
ATOM 666 N N . LEU A 1 89 ? 3.587 -4.259 2.288 1.00 96.94 89 LEU A N 1
ATOM 667 C CA . LEU A 1 89 ? 4.193 -5.344 1.521 1.00 96.94 89 LEU A CA 1
ATOM 668 C C . LEU A 1 89 ? 3.930 -5.181 0.019 1.00 96.94 89 LEU A C 1
ATOM 670 O O . LEU A 1 89 ? 4.851 -5.318 -0.784 1.00 96.94 89 LEU A O 1
ATOM 674 N N . SER A 1 90 ? 2.701 -4.818 -0.360 1.00 97.62 90 SER A N 1
ATOM 675 C CA . SER A 1 90 ? 2.334 -4.553 -1.758 1.00 97.62 90 SER A CA 1
ATOM 676 C C . SER A 1 90 ? 3.216 -3.469 -2.382 1.00 97.62 90 SER A C 1
ATOM 678 O O . SER A 1 90 ? 3.773 -3.665 -3.463 1.00 97.62 90 SER A O 1
ATOM 680 N N . ASN A 1 91 ? 3.386 -2.338 -1.685 1.00 98.31 91 ASN A N 1
ATOM 681 C CA . ASN A 1 91 ? 4.227 -1.236 -2.156 1.00 98.31 91 ASN A CA 1
ATOM 682 C C . ASN A 1 91 ? 5.707 -1.638 -2.207 1.00 98.31 91 ASN A C 1
ATOM 684 O O . ASN A 1 91 ? 6.355 -1.454 -3.235 1.00 98.31 91 ASN A O 1
ATOM 688 N N . SER A 1 92 ? 6.222 -2.270 -1.149 1.00 97.44 92 SER A N 1
ATOM 689 C CA . SER A 1 92 ? 7.627 -2.682 -1.067 1.00 97.44 92 SER A CA 1
ATOM 690 C C . SER A 1 92 ? 8.024 -3.679 -2.164 1.00 97.44 92 SER A C 1
ATOM 692 O O . SER A 1 92 ? 9.094 -3.550 -2.768 1.00 97.44 92 SER A O 1
ATOM 694 N N . ILE A 1 93 ? 7.166 -4.657 -2.477 1.00 97.75 93 ILE A N 1
ATOM 695 C CA . ILE A 1 93 ? 7.445 -5.633 -3.538 1.00 97.75 93 ILE A CA 1
ATOM 696 C C . ILE A 1 93 ? 7.370 -4.978 -4.916 1.00 97.75 93 ILE A C 1
ATOM 698 O O . ILE A 1 93 ? 8.253 -5.214 -5.743 1.00 97.75 93 ILE A O 1
ATOM 702 N N . ALA A 1 94 ? 6.366 -4.130 -5.164 1.00 98.06 94 ALA A N 1
ATOM 703 C CA . ALA A 1 94 ? 6.266 -3.393 -6.420 1.00 98.06 94 ALA A CA 1
ATOM 704 C C . ALA A 1 94 ? 7.519 -2.538 -6.658 1.00 98.06 94 ALA A C 1
ATOM 706 O O . ALA A 1 94 ? 8.083 -2.561 -7.751 1.00 98.06 94 ALA A O 1
ATOM 707 N N . GLU A 1 95 ? 7.995 -1.842 -5.624 1.00 97.62 95 GLU A N 1
ATOM 708 C CA . GLU A 1 95 ? 9.210 -1.023 -5.666 1.00 97.62 95 GLU A CA 1
ATOM 709 C C . GLU A 1 95 ? 10.463 -1.861 -5.910 1.00 97.62 95 GLU A C 1
ATOM 711 O O . GLU A 1 95 ? 11.280 -1.510 -6.758 1.00 97.62 95 GLU A O 1
ATOM 716 N N . THR A 1 96 ? 10.589 -3.004 -5.235 1.00 97.62 96 THR A N 1
ATOM 717 C CA . THR A 1 96 ? 11.716 -3.926 -5.426 1.00 97.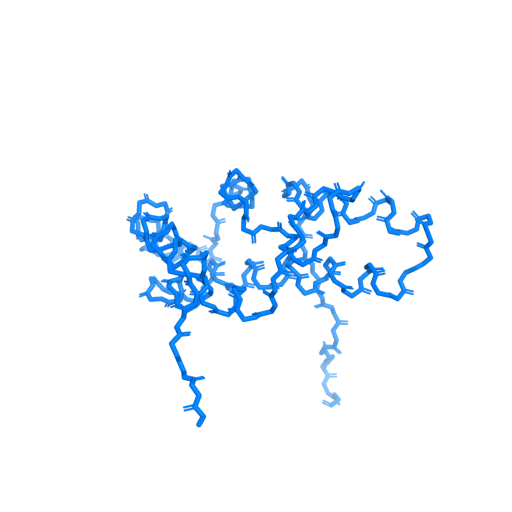62 96 THR A CA 1
ATOM 718 C C . THR A 1 96 ? 11.771 -4.433 -6.866 1.00 97.62 96 THR A C 1
ATOM 720 O O . THR A 1 96 ? 12.824 -4.392 -7.507 1.00 97.62 96 THR A O 1
ATOM 723 N N . ILE A 1 97 ? 10.633 -4.870 -7.413 1.00 98.25 97 ILE A N 1
ATOM 724 C CA . ILE A 1 97 ? 10.549 -5.342 -8.798 1.00 98.25 97 ILE A CA 1
ATOM 725 C C . ILE A 1 97 ? 10.819 -4.198 -9.778 1.00 98.25 97 ILE A C 1
ATOM 727 O O . ILE A 1 97 ? 11.553 -4.383 -10.748 1.00 98.25 97 ILE A O 1
ATOM 731 N N . TYR A 1 98 ? 10.261 -3.014 -9.533 1.00 98.25 98 TYR A N 1
ATOM 732 C CA . TYR A 1 98 ? 10.497 -1.842 -10.369 1.00 98.25 98 TYR A CA 1
ATOM 733 C C . TYR A 1 98 ? 11.973 -1.427 -10.374 1.00 98.25 98 TYR A C 1
ATOM 735 O O . TYR A 1 98 ? 12.527 -1.120 -11.426 1.00 98.25 98 TYR A O 1
ATOM 743 N N . GLN A 1 99 ? 12.640 -1.460 -9.223 1.00 97.94 99 GLN A N 1
ATOM 744 C CA . GLN A 1 99 ? 14.036 -1.058 -9.109 1.00 97.94 99 GLN A CA 1
ATOM 745 C C . GLN A 1 99 ? 14.985 -2.084 -9.742 1.00 97.94 99 GLN A C 1
ATOM 747 O O . GLN A 1 99 ? 15.887 -1.705 -10.492 1.00 97.94 99 GLN A O 1
ATOM 752 N N . TRP A 1 100 ? 14.774 -3.377 -9.482 1.00 98.19 100 TRP A N 1
ATOM 753 C CA . TRP A 1 100 ? 15.766 -4.421 -9.772 1.00 98.19 100 TRP A CA 1
ATOM 754 C C . TRP A 1 100 ? 15.366 -5.397 -10.882 1.00 98.19 100 TRP A C 1
ATOM 756 O O . TRP A 1 100 ? 16.226 -6.081 -11.434 1.00 98.19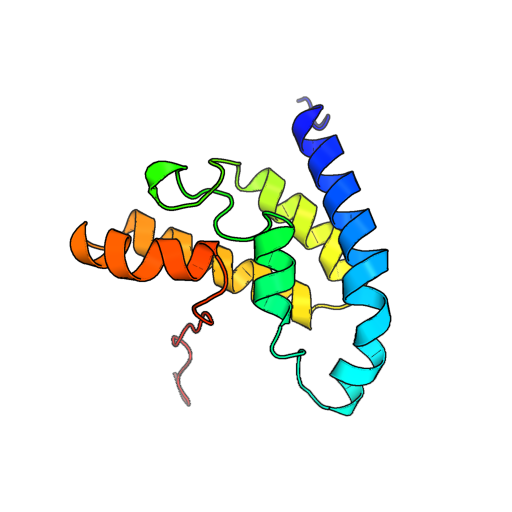 100 TRP A O 1
ATOM 766 N N . GLY A 1 101 ? 14.084 -5.469 -11.239 1.00 97.94 101 GLY A N 1
ATOM 767 C CA . GLY A 1 101 ? 13.603 -6.315 -12.328 1.00 97.94 101 GLY A CA 1
ATOM 768 C C . GLY A 1 101 ? 14.041 -5.800 -13.699 1.00 97.94 101 GLY A C 1
ATOM 769 O O . GLY A 1 101 ? 14.225 -4.597 -13.891 1.00 97.94 101 GLY A O 1
ATOM 770 N N . SER A 1 102 ? 14.168 -6.701 -14.675 1.00 98.50 102 SER A N 1
ATOM 771 C CA . SER A 1 102 ? 14.261 -6.316 -16.088 1.00 98.50 102 SER A CA 1
ATOM 772 C C . SER A 1 102 ? 12.939 -5.714 -16.571 1.00 98.50 102 SER A C 1
ATOM 774 O O . SER A 1 102 ? 11.894 -5.917 -15.955 1.00 98.50 102 SER A O 1
ATOM 776 N N . GLU A 1 103 ? 12.959 -5.008 -17.699 1.00 98.19 103 GLU A N 1
ATOM 777 C CA . GLU A 1 103 ? 11.765 -4.366 -18.265 1.00 98.19 103 GLU A CA 1
ATOM 778 C C . GLU A 1 103 ? 10.575 -5.332 -18.428 1.00 98.19 103 GLU A C 1
ATOM 780 O O . GLU A 1 103 ? 9.448 -5.000 -18.058 1.00 98.19 103 GLU A O 1
ATOM 785 N N . ASP A 1 104 ? 10.824 -6.554 -18.910 1.00 98.31 104 ASP A N 1
ATOM 786 C CA . ASP A 1 104 ? 9.782 -7.575 -19.077 1.00 98.31 104 ASP A CA 1
ATOM 787 C C . ASP A 1 104 ? 9.179 -8.016 -17.734 1.00 98.31 104 ASP A C 1
ATOM 789 O O . ASP A 1 104 ? 7.969 -8.224 -17.625 1.00 98.31 104 ASP A O 1
ATOM 793 N N . ILE A 1 105 ? 10.005 -8.117 -16.687 1.00 98.31 105 ILE A N 1
ATOM 794 C CA . ILE A 1 105 ? 9.555 -8.432 -15.326 1.00 98.31 105 ILE A CA 1
ATOM 795 C C . ILE A 1 105 ? 8.742 -7.263 -14.756 1.00 98.31 105 ILE A C 1
ATOM 797 O O . ILE A 1 105 ? 7.660 -7.481 -14.211 1.00 98.31 105 ILE A O 1
ATOM 801 N N . ARG A 1 106 ? 9.203 -6.019 -14.933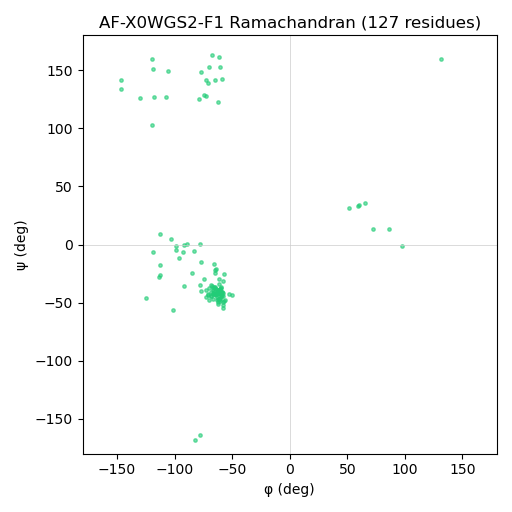 1.00 98.56 106 ARG A N 1
ATOM 802 C CA . ARG A 1 106 ? 8.482 -4.823 -14.469 1.00 98.56 106 ARG A CA 1
ATOM 803 C C . ARG A 1 106 ? 7.093 -4.745 -15.087 1.00 98.56 106 ARG A C 1
ATOM 805 O O . ARG A 1 106 ? 6.107 -4.665 -14.361 1.00 98.56 106 ARG A O 1
ATOM 812 N N . LYS A 1 107 ? 7.002 -4.848 -16.417 1.00 97.94 107 LYS A N 1
ATOM 813 C CA . LYS A 1 107 ? 5.730 -4.779 -17.155 1.00 97.94 107 LYS A CA 1
ATOM 814 C C . LYS A 1 107 ? 4.760 -5.887 -16.775 1.00 97.94 107 LYS A C 1
ATOM 816 O O . LYS A 1 107 ? 3.555 -5.663 -16.780 1.00 97.94 107 LYS A O 1
ATOM 821 N N . ARG A 1 108 ? 5.276 -7.073 -16.452 1.00 98.06 108 ARG A N 1
ATOM 822 C CA . ARG A 1 108 ? 4.448 -8.223 -16.089 1.00 98.06 108 ARG A CA 1
ATOM 823 C C . ARG A 1 108 ? 3.897 -8.145 -14.667 1.00 98.06 108 ARG A C 1
ATOM 825 O O . ARG A 1 108 ? 2.762 -8.557 -14.461 1.00 98.06 108 ARG A O 1
ATOM 832 N N . PHE A 1 109 ? 4.688 -7.681 -13.701 1.00 98.38 109 PHE A N 1
ATOM 833 C CA . PHE A 1 109 ? 4.355 -7.843 -12.279 1.00 98.38 109 PHE A CA 1
ATOM 834 C C . PHE A 1 109 ? 4.036 -6.543 -11.543 1.00 98.38 109 PHE A C 1
ATOM 836 O O . PHE A 1 109 ? 3.274 -6.583 -10.582 1.00 98.38 109 PHE A O 1
ATOM 843 N N . VAL A 1 110 ? 4.559 -5.393 -11.978 1.00 98.50 110 VAL A N 1
ATOM 844 C CA . VAL A 1 110 ? 4.311 -4.120 -11.281 1.00 98.50 110 VAL A CA 1
ATOM 845 C C . VAL A 1 110 ? 2.858 -3.649 -11.437 1.00 98.50 110 VAL A C 1
ATOM 847 O O . VAL A 1 110 ? 2.254 -3.348 -10.408 1.00 98.50 110 VAL A O 1
ATOM 850 N N . PRO A 1 111 ? 2.242 -3.626 -12.640 1.00 98.44 111 PRO A N 1
ATOM 851 C CA . PRO A 1 111 ? 0.859 -3.158 -12.766 1.00 98.44 111 PRO A CA 1
ATOM 852 C C . PRO A 1 111 ? -0.153 -3.977 -11.941 1.00 98.44 111 PRO A C 1
ATOM 854 O O . PRO A 1 111 ? -0.919 -3.354 -11.206 1.00 98.44 111 PRO A O 1
ATOM 857 N N . PRO A 1 112 ? -0.101 -5.330 -11.928 1.00 98.25 112 PRO A N 1
ATOM 858 C CA . PRO A 1 112 ? -0.979 -6.139 -11.075 1.00 98.25 112 PRO A CA 1
AT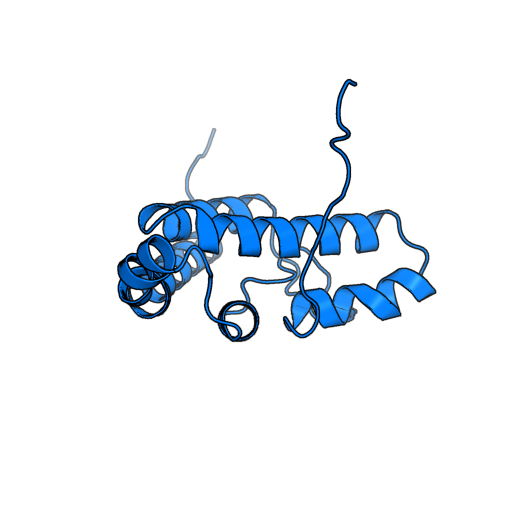OM 859 C C . PRO A 1 112 ? -0.823 -5.900 -9.564 1.00 98.25 112 PRO A C 1
ATOM 861 O O . PRO A 1 112 ? -1.771 -6.063 -8.798 1.00 98.25 112 PRO A O 1
ATOM 864 N N . LEU A 1 113 ? 0.375 -5.514 -9.110 1.00 98.19 113 LEU A N 1
ATOM 865 C CA . LEU A 1 113 ? 0.607 -5.119 -7.715 1.00 98.19 113 LEU A CA 1
ATOM 866 C C . LEU A 1 113 ? 0.032 -3.726 -7.410 1.00 98.19 113 LEU A C 1
ATOM 868 O O . LEU A 1 113 ? -0.365 -3.461 -6.278 1.00 98.19 113 LEU A O 1
ATOM 872 N N . CYS A 1 114 ? -0.025 -2.836 -8.406 1.00 98.12 114 CYS A N 1
ATOM 873 C CA . CYS A 1 114 ? -0.596 -1.494 -8.264 1.00 98.12 114 CYS A CA 1
ATOM 874 C C . CYS A 1 114 ? -2.134 -1.505 -8.291 1.00 98.12 114 CYS A C 1
ATOM 876 O O . CYS A 1 114 ? -2.763 -0.705 -7.602 1.00 98.12 114 CYS A O 1
ATOM 878 N N . ASP A 1 115 ? -2.752 -2.387 -9.080 1.00 97.44 115 ASP A N 1
ATOM 879 C CA . ASP A 1 115 ? -4.215 -2.505 -9.179 1.00 97.44 115 ASP A CA 1
ATOM 880 C C . ASP A 1 115 ? -4.828 -3.537 -8.210 1.00 97.44 115 ASP A C 1
ATOM 882 O O . ASP A 1 115 ? -6.049 -3.698 -8.157 1.00 97.44 115 ASP A O 1
ATOM 886 N N . GLY A 1 116 ? -3.989 -4.210 -7.415 1.00 97.62 116 GLY A N 1
ATOM 887 C CA . GLY A 1 116 ? -4.409 -5.174 -6.400 1.00 97.62 116 GLY A CA 1
ATOM 888 C C . GLY A 1 116 ? -4.923 -6.501 -6.963 1.00 97.62 116 GLY A C 1
ATOM 889 O O . GLY A 1 116 ? -5.556 -7.259 -6.227 1.00 97.62 116 GLY A O 1
ATOM 890 N N . SER A 1 117 ? -4.713 -6.791 -8.252 1.00 97.69 117 SER A N 1
ATOM 891 C CA . SER A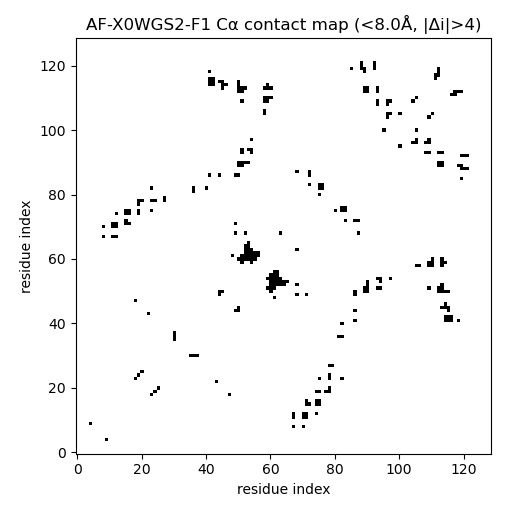 1 117 ? -5.056 -8.089 -8.856 1.00 97.69 117 SER A CA 1
ATOM 892 C C . SER A 1 117 ? -4.052 -9.194 -8.520 1.00 97.69 117 SER A C 1
ATOM 894 O O . SER A 1 117 ? -4.364 -10.375 -8.681 1.00 97.69 117 SER A O 1
ATOM 896 N N . LEU A 1 118 ? -2.865 -8.833 -8.021 1.00 96.81 118 LEU A N 1
ATOM 897 C CA . LEU A 1 118 ? -1.849 -9.769 -7.551 1.00 96.81 118 LEU A CA 1
ATOM 898 C C . LEU A 1 118 ? -1.572 -9.575 -6.057 1.00 96.81 118 LEU A C 1
ATOM 900 O O . LEU A 1 118 ? -1.252 -8.476 -5.610 1.00 96.81 118 LEU A O 1
ATOM 904 N N . CYS A 1 119 ? -1.662 -10.667 -5.293 1.00 95.94 119 CYS A N 1
ATOM 905 C CA . CYS A 1 119 ? -1.340 -10.668 -3.869 1.00 95.94 119 CYS A CA 1
ATOM 906 C C . CYS A 1 119 ? 0.186 -10.719 -3.661 1.00 95.94 119 CYS A C 1
ATOM 908 O O . CYS A 1 119 ? 0.838 -11.614 -4.212 1.00 95.94 119 CYS A O 1
ATOM 910 N N . PRO A 1 120 ? 0.778 -9.780 -2.902 1.00 95.12 120 PRO A N 1
ATOM 911 C CA . PRO A 1 120 ? 2.213 -9.769 -2.641 1.00 95.12 120 PRO A CA 1
ATOM 912 C C . PRO A 1 120 ? 2.623 -10.878 -1.664 1.00 95.12 120 PRO A C 1
ATOM 914 O O . PRO A 1 120 ? 1.960 -11.123 -0.660 1.00 95.12 120 PRO A O 1
ATOM 917 N N . ALA A 1 121 ? 3.779 -11.491 -1.905 1.00 94.81 121 ALA A N 1
ATOM 918 C CA . ALA A 1 121 ? 4.418 -12.386 -0.948 1.00 94.81 121 ALA A CA 1
ATOM 919 C C . ALA A 1 121 ? 5.939 -12.277 -1.055 1.00 94.81 121 ALA A C 1
ATOM 921 O O . ALA A 1 121 ? 6.493 -12.164 -2.149 1.00 94.81 121 ALA A O 1
ATOM 922 N N . MET A 1 122 ? 6.612 -12.327 0.090 1.00 92.75 122 MET A N 1
ATOM 923 C CA . MET A 1 122 ? 8.059 -12.201 0.196 1.00 92.75 122 MET A CA 1
ATOM 924 C C . MET A 1 122 ? 8.591 -13.353 1.040 1.00 92.75 122 MET A C 1
ATOM 926 O O . MET A 1 122 ? 8.113 -13.586 2.147 1.00 92.75 122 MET A O 1
ATOM 930 N N . ALA A 1 123 ? 9.561 -14.085 0.499 1.00 92.81 123 ALA A N 1
ATOM 931 C CA . ALA A 1 123 ? 10.136 -15.264 1.129 1.00 92.81 123 ALA A CA 1
ATOM 932 C C . ALA A 1 123 ? 11.633 -15.030 1.358 1.00 92.81 123 ALA A C 1
ATOM 934 O O . ALA A 1 123 ? 12.421 -15.076 0.415 1.00 92.81 123 ALA A O 1
ATOM 935 N N . PHE A 1 124 ? 11.995 -14.736 2.608 1.00 91.81 124 PHE A N 1
ATOM 936 C CA . PHE A 1 124 ? 13.386 -14.560 3.044 1.00 91.81 124 PHE A CA 1
ATOM 937 C C . PHE A 1 124 ? 13.747 -15.471 4.212 1.00 91.81 124 PHE A C 1
ATOM 939 O O . PHE A 1 124 ? 14.823 -16.052 4.230 1.00 91.81 124 PHE A O 1
ATOM 946 N N . THR A 1 125 ? 12.869 -15.537 5.216 1.00 93.38 125 THR A N 1
ATOM 947 C CA . THR A 1 125 ? 13.118 -16.272 6.455 1.00 93.38 125 THR A CA 1
ATOM 948 C C . THR A 1 125 ? 12.990 -17.769 6.216 1.00 93.38 125 THR A C 1
ATOM 950 O O . THR A 1 125 ? 11.967 -18.234 5.712 1.00 93.38 125 THR A O 1
ATOM 953 N N . GLU A 1 126 ? 14.005 -18.519 6.634 1.00 95.69 126 GLU A N 1
ATOM 954 C CA . GLU A 1 126 ? 14.042 -19.976 6.565 1.00 95.69 126 GLU A CA 1
ATOM 955 C C . GLU A 1 126 ? 14.163 -20.571 7.980 1.00 95.69 126 GLU A C 1
ATOM 957 O O . GLU A 1 126 ? 14.714 -19.933 8.884 1.00 95.69 126 GLU A O 1
ATOM 962 N N . PRO A 1 127 ? 13.652 -21.788 8.230 1.00 95.12 127 PRO A N 1
ATOM 963 C CA . PRO A 1 127 ? 13.874 -22.460 9.504 1.00 95.12 127 PRO A CA 1
ATOM 964 C C . PRO A 1 127 ? 15.366 -22.742 9.750 1.00 95.12 127 PRO A C 1
ATOM 966 O O . PRO A 1 127 ? 15.993 -23.479 8.993 1.00 95.12 127 PRO A O 1
ATOM 969 N N . GLY A 1 128 ? 15.915 -22.237 10.859 1.00 87.31 128 GLY A N 1
ATOM 970 C CA . GLY A 1 128 ? 17.245 -22.628 11.350 1.00 87.31 128 GLY A CA 1
ATOM 971 C C . GLY A 1 128 ? 18.442 -21.860 10.777 1.00 87.31 128 GLY A C 1
ATOM 972 O O . GLY A 1 128 ? 19.572 -22.304 10.983 1.00 87.31 128 GLY A O 1
ATOM 973 N N . THR A 1 129 ? 18.213 -20.737 10.095 1.00 70.50 129 THR A N 1
ATOM 974 C CA . THR A 1 129 ? 19.248 -19.741 9.752 1.00 70.50 129 THR A CA 1
ATOM 975 C C . THR A 1 129 ? 19.317 -18.613 10.767 1.00 70.50 129 THR A C 1
ATOM 977 O O . THR A 1 129 ? 18.232 -18.213 11.249 1.00 70.50 129 THR A O 1
#

pLDDT: mean 96.66, std 3.16, range [70.5, 98.62]

Nearest PDB structures (foldseek):
  6es9-assembly1_A  TM=9.427E-01  e=3.168E-06  Paracoccus denitrificans PD1222
  1ukw-assembly1_A  TM=9.112E-01  e=5.262E-06  Thermus thermophilus
  2a1t-assembly1_C  TM=8.907E-01  e=3.270E-05  Homo sapiens
  3mdd-assembly1_A  TM=8.837E-01  e=1.499E-04  Sus scrofa
  4p13-assembly1_A  TM=8.868E-01  e=1.836E-04  Homo sapiens

InterPro domains:
  IPR009100 Acyl-CoA dehydrogenase/oxidase, N-terminal and middle domain superfamily [SSF56645] (1-128)
  IPR013786 Acyl-CoA dehydrogenase/oxidase, N-terminal [PF02771] (8-116)
  IPR037069 Acyl-CoA dehydrogenase/oxidase, N-terminal domain superfamily [G3DSA:1.10.540.10] (1-117)

Radius of gyration: 15.28 Å; Cα contacts (8 Å, |Δi|>4): 160; chains: 1; bounding box: 35×45×34 Å

Organism: NCBI:txid412755

Mean predicted aligned error: 2.71 Å

Sequence (129 aa):
MDFTLSGESKMMVKAARDFAEQEIEPIMAKVEEEDALPDDILQKFAKARMLGMMIPKEYGGIGSSALNIILILEELAKTGSAAAFLMALSNSIAETIYQWGSEDIRKRFVPPLCDGSLCPAMAFTEPGT